Protein AF-S8F0R6-F1 (afdb_monomer_lite)

Sequence (51 aa):
MCPLYKKKDRREIANYRPITLLNSDYKIYTKVLAMRLAEVRQPRRMVYLSP

Foldseek 3Di:
DDWDADDDDPPDPVRTDDDDPDDPVVVVVVVVVVVVVVPVVDPPPPPPPDD

Organism: Fomitopsis schrenkii (NCBI:txid2126942)

Structure (mmCIF, N/CA/C/O backbone):
data_AF-S8F0R6-F1
#
_entry.id   AF-S8F0R6-F1
#
loop_
_atom_site.gro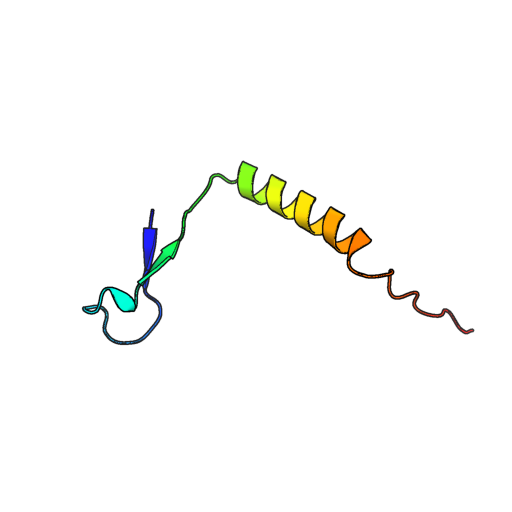up_PDB
_atom_site.id
_atom_site.type_symbol
_atom_site.label_atom_id
_atom_site.label_alt_id
_atom_site.label_comp_id
_atom_site.label_asym_id
_atom_site.label_entity_id
_atom_site.label_seq_id
_atom_site.pdbx_PDB_ins_code
_atom_site.Cartn_x
_atom_site.Cartn_y
_atom_site.Cartn_z
_atom_site.occupancy
_atom_site.B_iso_or_equiv
_atom_site.auth_seq_id
_atom_site.auth_comp_id
_atom_site.auth_asym_id
_atom_site.auth_atom_id
_atom_site.pdbx_PDB_model_num
ATOM 1 N N . MET A 1 1 ? -0.512 5.555 -12.786 1.00 60.81 1 MET A N 1
ATOM 2 C CA . MET A 1 1 ? 0.258 4.312 -12.560 1.00 60.81 1 MET A CA 1
ATOM 3 C C . MET A 1 1 ? 1.720 4.654 -12.763 1.00 60.81 1 MET A C 1
ATOM 5 O O . MET A 1 1 ? 2.054 5.117 -13.844 1.00 60.81 1 MET A O 1
ATOM 9 N N . CYS A 1 2 ? 2.554 4.522 -11.729 1.00 72.62 2 CYS A N 1
ATOM 10 C CA . CYS A 1 2 ? 3.956 4.949 -11.783 1.00 72.62 2 CYS A CA 1
ATOM 11 C C . CYS A 1 2 ? 4.849 3.718 -11.558 1.00 72.62 2 CYS A C 1
ATOM 13 O O . CYS A 1 2 ? 4.912 3.226 -10.429 1.00 72.62 2 CYS A O 1
ATOM 15 N N . PRO A 1 3 ? 5.480 3.161 -12.608 1.00 77.12 3 PRO A N 1
ATOM 16 C CA . PRO A 1 3 ? 6.338 1.991 -12.467 1.00 77.12 3 PRO A CA 1
ATOM 17 C C . PRO A 1 3 ? 7.616 2.361 -11.702 1.00 77.12 3 PRO A C 1
ATOM 19 O O . PRO A 1 3 ? 8.381 3.223 -12.129 1.00 77.12 3 PRO A O 1
ATOM 22 N N . LEU A 1 4 ? 7.854 1.707 -10.562 1.00 82.69 4 LEU A N 1
ATOM 23 C CA . LEU A 1 4 ? 9.056 1.911 -9.757 1.00 82.69 4 LEU A CA 1
ATOM 24 C C . LEU A 1 4 ? 10.114 0.884 -10.154 1.00 82.69 4 LEU A C 1
ATOM 26 O O . LEU A 1 4 ? 9.910 -0.325 -10.008 1.00 82.69 4 LEU A O 1
ATOM 30 N N . TYR A 1 5 ? 11.256 1.366 -10.632 1.00 83.38 5 TYR A N 1
ATOM 31 C CA . TYR A 1 5 ? 12.407 0.512 -10.896 1.00 83.38 5 TYR A CA 1
ATOM 32 C C . TYR A 1 5 ? 12.944 -0.070 -9.583 1.00 83.38 5 TYR A C 1
ATOM 34 O O . TYR A 1 5 ? 13.140 0.658 -8.608 1.00 83.38 5 TYR A O 1
ATOM 42 N N . LYS A 1 6 ? 13.186 -1.385 -9.555 1.00 79.25 6 LYS A N 1
ATOM 43 C CA . LYS A 1 6 ? 13.716 -2.066 -8.370 1.00 79.25 6 LYS A CA 1
ATOM 44 C C . LYS A 1 6 ? 15.244 -2.219 -8.417 1.00 79.25 6 LYS A C 1
ATOM 46 O O . LYS A 1 6 ? 15.955 -1.423 -7.817 1.00 79.25 6 LYS A O 1
ATOM 51 N N . LYS A 1 7 ? 15.752 -3.281 -9.050 1.00 78.19 7 LYS A N 1
ATOM 52 C CA . LYS A 1 7 ? 17.182 -3.646 -9.164 1.00 78.19 7 LYS A CA 1
ATOM 53 C C . LYS A 1 7 ? 17.408 -4.335 -10.528 1.00 78.19 7 LYS A C 1
ATOM 55 O O . LYS A 1 7 ? 16.425 -4.810 -11.087 1.00 78.19 7 LYS A O 1
ATOM 60 N N . LYS A 1 8 ? 18.669 -4.465 -10.984 1.00 80.94 8 LYS A N 1
ATOM 61 C CA . LYS A 1 8 ? 19.147 -5.056 -12.272 1.00 80.94 8 LYS A CA 1
ATOM 62 C C . LYS A 1 8 ? 19.144 -4.106 -13.483 1.00 80.94 8 LYS A C 1
ATOM 64 O O . LYS A 1 8 ? 19.366 -2.915 -13.315 1.00 80.94 8 LYS A O 1
ATOM 69 N N . ASP A 1 9 ? 18.987 -4.595 -14.707 1.00 81.12 9 ASP A N 1
ATOM 70 C CA . ASP A 1 9 ? 19.010 -3.739 -15.889 1.00 81.12 9 ASP A CA 1
ATOM 71 C C . ASP A 1 9 ? 17.721 -2.902 -15.964 1.00 81.12 9 ASP A C 1
ATOM 73 O O . ASP A 1 9 ? 16.612 -3.410 -15.775 1.00 81.12 9 ASP A O 1
ATOM 77 N N . ARG A 1 10 ? 17.872 -1.598 -16.214 1.00 81.62 10 ARG A N 1
ATOM 78 C CA . ARG A 1 10 ? 16.766 -0.643 -16.394 1.00 81.62 10 ARG A CA 1
ATOM 79 C C . ARG A 1 10 ? 16.073 -0.815 -17.747 1.00 81.62 10 ARG A C 1
ATOM 81 O O . ARG A 1 10 ? 14.992 -0.274 -17.939 1.00 81.62 10 ARG A O 1
ATOM 88 N N . ARG A 1 11 ? 16.684 -1.543 -18.686 1.00 84.00 11 ARG A N 1
ATOM 89 C CA . ARG A 1 11 ? 16.114 -1.817 -20.015 1.00 84.00 11 ARG A CA 1
ATOM 90 C C . ARG A 1 11 ? 15.105 -2.965 -20.011 1.00 84.00 11 ARG A C 1
ATOM 92 O O . ARG A 1 11 ? 14.306 -3.080 -20.933 1.00 84.00 11 ARG A O 1
ATOM 99 N N . GLU A 1 12 ? 15.099 -3.788 -18.967 1.00 80.19 12 GLU A N 1
ATOM 100 C CA . GLU A 1 12 ? 14.143 -4.882 -18.816 1.00 80.19 12 GLU A CA 1
ATOM 101 C C . GLU A 1 12 ? 12.880 -4.416 -18.079 1.00 80.19 12 GLU A C 1
ATOM 103 O O . GLU A 1 12 ? 12.907 -4.097 -16.886 1.00 80.19 12 GLU A O 1
ATOM 108 N N . ILE A 1 13 ? 11.736 -4.450 -18.768 1.00 80.25 13 ILE A N 1
ATOM 109 C CA . ILE A 1 13 ? 10.444 -4.031 -18.202 1.00 80.25 13 ILE A CA 1
ATOM 110 C C . ILE A 1 13 ? 10.018 -4.876 -16.988 1.00 80.25 13 ILE A C 1
ATOM 112 O O . ILE A 1 13 ? 9.368 -4.369 -16.075 1.00 80.25 13 ILE A O 1
ATOM 116 N N . ALA A 1 14 ? 10.459 -6.137 -16.920 1.00 83.56 14 ALA A N 1
ATOM 117 C CA . ALA A 1 14 ? 10.196 -7.053 -15.807 1.00 83.56 14 ALA A CA 1
ATOM 118 C C . ALA A 1 14 ? 10.790 -6.580 -14.462 1.00 83.56 14 ALA A C 1
ATOM 120 O O . ALA A 1 14 ? 10.341 -7.012 -13.397 1.00 83.56 14 ALA A O 1
ATOM 121 N N . ASN A 1 15 ? 11.773 -5.671 -14.489 1.00 87.31 15 ASN A N 1
ATOM 122 C CA . ASN A 1 15 ? 12.405 -5.123 -13.285 1.00 87.31 15 ASN A CA 1
ATOM 123 C C . ASN A 1 15 ? 11.635 -3.934 -12.679 1.00 87.31 15 ASN A C 1
ATOM 125 O O . ASN A 1 15 ? 12.000 -3.444 -11.601 1.00 87.31 15 ASN A O 1
ATOM 129 N N . TYR A 1 16 ? 10.553 -3.490 -13.326 1.00 87.44 16 TYR A N 1
ATOM 130 C CA . TYR A 1 16 ? 9.676 -2.439 -12.826 1.00 87.44 16 TYR A CA 1
ATOM 131 C C . TYR A 1 16 ? 8.503 -3.032 -12.050 1.00 87.44 16 TYR A C 1
ATOM 133 O O . TYR A 1 16 ? 7.782 -3.913 -12.513 1.00 87.44 16 TYR A O 1
ATOM 141 N N . ARG A 1 17 ? 8.293 -2.526 -10.835 1.00 82.94 17 ARG A N 1
ATOM 142 C CA . ARG A 1 17 ? 7.129 -2.859 -10.018 1.00 82.94 17 ARG A CA 1
ATOM 143 C C . ARG A 1 17 ? 6.018 -1.852 -10.321 1.00 82.94 17 ARG A C 1
ATOM 145 O O . ARG A 1 17 ? 6.240 -0.654 -10.126 1.00 82.94 17 ARG A O 1
ATOM 152 N N . PRO A 1 18 ? 4.826 -2.290 -10.752 1.00 81.38 18 PRO A N 1
ATOM 153 C CA . PRO A 1 18 ? 3.693 -1.387 -10.867 1.00 81.38 18 PRO A CA 1
ATOM 154 C C . PRO A 1 18 ? 3.249 -0.958 -9.466 1.00 81.38 18 PRO A C 1
ATOM 156 O O . PRO A 1 18 ? 2.899 -1.795 -8.636 1.00 81.38 18 PRO A O 1
ATOM 159 N N . ILE A 1 19 ? 3.279 0.348 -9.195 1.00 84.50 19 ILE A N 1
ATOM 160 C CA . ILE A 1 19 ? 2.714 0.926 -7.976 1.00 84.50 19 ILE A CA 1
ATOM 161 C C . ILE A 1 19 ? 1.583 1.866 -8.379 1.00 84.50 19 ILE A C 1
ATOM 163 O O . ILE A 1 19 ? 1.726 2.734 -9.251 1.00 84.50 19 ILE A O 1
ATOM 167 N N . THR A 1 20 ? 0.444 1.693 -7.720 1.00 80.62 20 THR A N 1
ATOM 168 C CA . THR A 1 20 ? -0.673 2.625 -7.817 1.00 80.62 20 THR A CA 1
ATOM 169 C C . THR A 1 20 ? -0.528 3.640 -6.692 1.00 80.62 20 THR A C 1
ATOM 171 O O . THR A 1 20 ? -0.633 3.300 -5.515 1.00 80.62 20 THR A O 1
ATOM 174 N N . LEU A 1 21 ? -0.254 4.896 -7.044 1.00 75.31 21 LEU A N 1
ATOM 175 C CA . LEU A 1 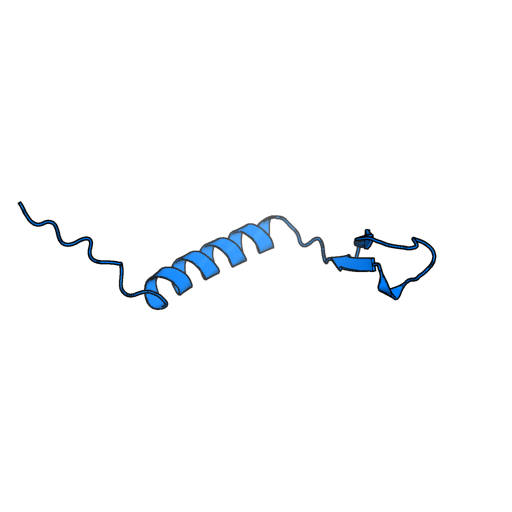21 ? -0.289 5.998 -6.091 1.00 75.31 21 LEU A CA 1
ATOM 176 C C . LEU A 1 21 ? -1.749 6.441 -5.946 1.00 75.31 21 LEU A C 1
ATOM 178 O O . LEU A 1 21 ? -2.229 7.246 -6.736 1.00 75.31 21 LEU A O 1
ATOM 182 N N . LEU A 1 22 ? -2.468 5.851 -4.990 1.00 79.25 22 LEU A N 1
ATOM 183 C CA . LEU A 1 22 ? -3.807 6.317 -4.626 1.00 79.25 22 LEU A CA 1
ATOM 184 C C . LEU A 1 22 ? -3.720 7.569 -3.743 1.00 79.25 22 LEU A C 1
ATOM 186 O O . LEU A 1 22 ? -2.710 7.794 -3.061 1.00 79.25 22 LEU A O 1
ATOM 190 N N . ASN A 1 23 ? -4.803 8.348 -3.745 1.00 86.69 23 ASN A N 1
ATOM 191 C CA . ASN A 1 23 ? -4.985 9.527 -2.901 1.00 86.69 23 ASN A CA 1
ATOM 192 C C . ASN A 1 23 ? -4.771 9.200 -1.413 1.00 86.69 23 ASN A C 1
ATOM 194 O O . ASN A 1 23 ? -4.955 8.060 -0.969 1.00 86.69 23 ASN A O 1
ATOM 198 N N . SER A 1 24 ? -4.388 10.215 -0.634 1.00 87.44 24 SER A N 1
ATOM 199 C CA . SER A 1 24 ? -4.111 10.085 0.803 1.00 87.44 24 SER A CA 1
ATOM 200 C C . SER A 1 24 ? -5.289 9.501 1.586 1.00 87.44 24 SER A C 1
ATOM 202 O O . SER A 1 24 ? -5.069 8.692 2.486 1.00 87.44 24 SER A O 1
ATOM 204 N N . ASP A 1 25 ? -6.522 9.814 1.189 1.00 87.19 25 ASP A N 1
ATOM 205 C CA . ASP A 1 25 ? -7.747 9.340 1.847 1.00 87.19 25 ASP A CA 1
ATOM 206 C C . ASP A 1 25 ? -7.834 7.812 1.860 1.00 87.19 25 ASP A C 1
ATOM 208 O O . ASP A 1 25 ? -8.115 7.193 2.887 1.00 87.19 25 ASP A O 1
ATOM 212 N N . TYR A 1 26 ? -7.475 7.177 0.740 1.00 89.75 26 TYR A N 1
ATOM 213 C CA . TYR A 1 26 ? -7.463 5.721 0.632 1.00 89.75 26 TYR A CA 1
ATOM 214 C C . TYR A 1 26 ? -6.409 5.089 1.553 1.00 89.75 26 TYR A C 1
ATOM 216 O O . TYR A 1 26 ? -6.623 4.023 2.136 1.00 89.75 26 TYR A O 1
ATOM 224 N N . LYS A 1 27 ? -5.264 5.755 1.733 1.00 87.62 27 LYS A N 1
ATOM 225 C CA . LYS A 1 27 ? -4.193 5.285 2.626 1.00 87.62 27 LYS A CA 1
ATOM 226 C C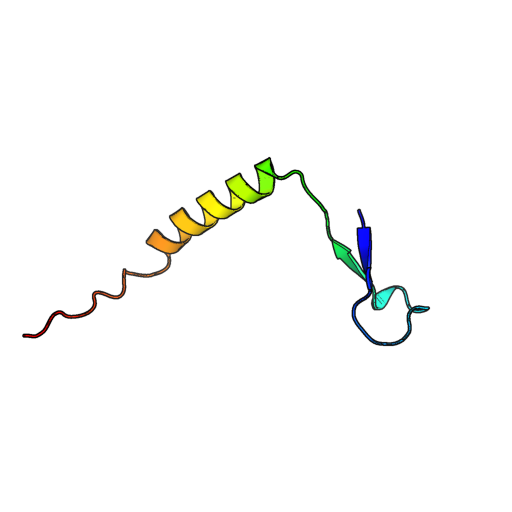 . LYS A 1 27 ? -4.613 5.373 4.093 1.00 87.62 27 LYS A C 1
ATOM 228 O O . LYS A 1 27 ? -4.325 4.460 4.862 1.00 87.62 27 LYS A O 1
ATOM 233 N N . ILE A 1 28 ? -5.314 6.443 4.472 1.00 93.25 28 ILE A N 1
ATOM 234 C CA . ILE A 1 28 ? -5.858 6.607 5.827 1.00 93.25 28 ILE A CA 1
ATOM 235 C C . ILE A 1 28 ? -6.914 5.530 6.087 1.00 93.25 28 ILE A C 1
ATOM 237 O O . ILE A 1 28 ? -6.819 4.810 7.081 1.00 93.25 28 ILE A O 1
ATOM 241 N N . TYR A 1 29 ? -7.861 5.361 5.161 1.00 94.44 29 TYR A N 1
ATOM 242 C CA . TYR A 1 29 ? -8.929 4.369 5.275 1.00 94.44 29 TYR A CA 1
ATOM 243 C C . TYR A 1 29 ? -8.389 2.943 5.449 1.00 94.44 29 TYR A C 1
ATOM 245 O O . TYR A 1 29 ? -8.735 2.244 6.403 1.00 94.44 29 TYR A O 1
ATOM 253 N N . THR A 1 30 ? -7.481 2.521 4.566 1.00 93.12 30 THR A N 1
ATOM 254 C CA . THR A 1 30 ? -6.895 1.173 4.617 1.00 93.12 30 THR A CA 1
ATOM 255 C C . THR A 1 30 ? -6.049 0.939 5.869 1.00 93.12 30 THR A C 1
ATOM 257 O O . THR A 1 30 ? -6.072 -0.165 6.412 1.00 93.12 30 THR A O 1
ATOM 260 N N . LYS A 1 31 ? -5.361 1.965 6.390 1.00 92.62 31 LYS A N 1
ATOM 261 C CA . LYS A 1 31 ? -4.630 1.883 7.664 1.00 92.62 31 LYS A CA 1
ATOM 262 C C . LYS A 1 31 ? -5.571 1.668 8.849 1.00 92.62 31 LYS A C 1
ATOM 264 O O . LYS A 1 31 ? -5.313 0.784 9.662 1.00 92.62 31 LYS A O 1
ATOM 269 N N . VAL A 1 32 ? -6.663 2.431 8.933 1.00 95.38 32 VAL A N 1
ATOM 270 C CA . VAL A 1 32 ? -7.676 2.263 9.991 1.00 95.38 32 VAL A CA 1
ATOM 271 C C . VAL A 1 32 ? -8.285 0.863 9.932 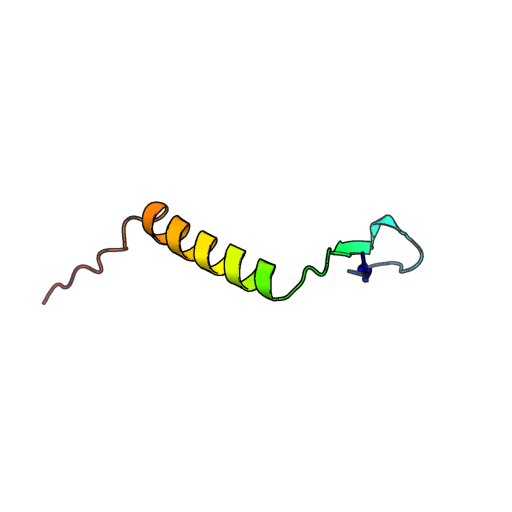1.00 95.38 32 VAL A C 1
ATOM 273 O O . VAL A 1 32 ? -8.399 0.196 10.960 1.00 95.38 32 VAL A O 1
ATOM 276 N N . LEU A 1 33 ? -8.619 0.383 8.732 1.00 93.88 33 LEU A N 1
ATOM 277 C CA . LEU A 1 33 ? -9.149 -0.965 8.541 1.00 93.88 33 LEU A CA 1
ATOM 278 C C . LEU A 1 33 ? -8.149 -2.042 8.989 1.00 93.88 33 LEU A C 1
ATOM 280 O O . LEU A 1 33 ? -8.524 -2.971 9.701 1.00 93.88 33 LEU A O 1
ATOM 284 N N . ALA A 1 34 ? -6.873 -1.902 8.622 1.00 93.69 34 ALA A N 1
ATOM 285 C CA . ALA A 1 34 ? -5.823 -2.830 9.032 1.00 93.69 34 ALA A CA 1
ATOM 286 C C . ALA A 1 34 ? -5.631 -2.859 10.556 1.00 93.69 34 ALA A C 1
ATOM 288 O O . ALA A 1 34 ? -5.441 -3.935 11.117 1.00 93.69 34 ALA A O 1
ATOM 289 N N . MET A 1 35 ? -5.720 -1.706 11.230 1.00 93.31 35 MET A N 1
ATOM 290 C CA . MET A 1 35 ? -5.646 -1.625 12.694 1.00 93.31 35 MET A CA 1
ATOM 291 C C . MET A 1 35 ? -6.806 -2.372 13.359 1.00 93.31 35 MET A C 1
ATOM 293 O O . MET A 1 35 ? -6.568 -3.210 14.221 1.00 93.31 35 MET A O 1
ATOM 297 N N . ARG A 1 36 ? -8.041 -2.149 12.896 1.00 91.81 36 ARG A N 1
ATOM 298 C CA . ARG A 1 36 ? -9.227 -2.861 13.404 1.00 91.81 36 ARG A CA 1
ATOM 299 C C . ARG A 1 36 ? -9.140 -4.372 13.179 1.00 91.81 36 ARG A C 1
ATOM 301 O O . ARG A 1 36 ? -9.474 -5.157 14.055 1.00 91.81 36 ARG A O 1
ATOM 308 N N . LEU A 1 37 ? -8.655 -4.801 12.013 1.00 90.56 37 LEU A N 1
ATOM 309 C CA . LEU A 1 37 ? -8.446 -6.225 11.729 1.00 90.56 37 LEU A CA 1
ATOM 310 C C . LEU A 1 37 ? -7.317 -6.831 12.573 1.00 90.56 37 LEU A C 1
ATOM 312 O O . LEU A 1 37 ? -7.379 -8.010 12.916 1.00 90.56 37 LEU A O 1
ATOM 316 N N . ALA A 1 38 ? -6.291 -6.051 12.919 1.00 89.12 38 ALA A N 1
ATOM 317 C CA . ALA A 1 38 ? -5.204 -6.510 13.776 1.00 89.12 38 ALA A CA 1
ATOM 318 C C . ALA A 1 38 ? -5.678 -6.817 15.206 1.00 89.12 38 ALA A C 1
ATOM 320 O O . ALA A 1 38 ? -5.189 -7.780 15.794 1.00 89.12 38 ALA A O 1
ATOM 321 N N . GLU A 1 39 ? -6.658 -6.066 15.721 1.00 84.81 39 GLU A N 1
ATOM 322 C CA . GLU A 1 39 ? -7.293 -6.327 17.024 1.00 84.81 39 GLU A CA 1
ATOM 323 C C . GLU A 1 39 ? -7.985 -7.695 17.073 1.00 84.81 39 GLU A C 1
ATOM 325 O O . GLU A 1 39 ? -7.972 -8.356 18.107 1.00 84.81 39 GLU A O 1
ATOM 330 N N . VAL A 1 40 ? -8.546 -8.143 15.947 1.00 85.12 40 VAL A N 1
ATOM 331 C CA . VAL A 1 40 ? -9.192 -9.461 15.833 1.00 85.12 40 VAL A CA 1
ATOM 332 C C . VAL A 1 40 ? -8.172 -10.564 15.528 1.00 85.12 40 VAL A C 1
ATOM 334 O O . VAL A 1 40 ? -8.326 -11.701 15.968 1.00 85.12 40 VAL A O 1
ATOM 337 N N . ARG A 1 41 ? -7.115 -10.253 14.765 1.00 74.81 41 ARG A N 1
ATOM 338 C CA . ARG A 1 41 ? -6.138 -11.240 14.275 1.00 74.81 41 ARG A CA 1
ATOM 339 C C . ARG A 1 41 ? -5.178 -11.745 15.351 1.00 74.81 41 ARG A C 1
ATOM 341 O O . ARG A 1 41 ? -4.698 -12.870 15.228 1.00 74.81 41 ARG A O 1
ATOM 348 N N . GLN A 1 42 ? -4.846 -10.941 16.359 1.00 60.56 42 GLN A N 1
ATOM 349 C CA . GLN A 1 42 ? -4.043 -11.411 17.487 1.00 60.56 42 GLN A CA 1
ATOM 350 C C . GLN A 1 42 ? -4.885 -11.338 18.757 1.00 60.56 42 GLN A C 1
ATOM 352 O O . GLN A 1 42 ? -5.320 -10.238 19.097 1.00 60.56 42 GLN A O 1
ATOM 357 N N . PRO A 1 43 ? -5.075 -12.444 19.509 1.00 57.97 43 PRO A N 1
ATOM 358 C CA . PRO A 1 43 ? -5.459 -12.301 20.900 1.00 57.97 43 PRO A CA 1
ATOM 359 C C . PRO A 1 43 ? -4.368 -11.435 21.516 1.00 57.97 43 PRO A C 1
ATOM 361 O O . PRO A 1 43 ? -3.193 -11.811 21.488 1.00 57.97 43 PRO A O 1
ATOM 364 N N . ARG A 1 44 ? -4.754 -10.221 21.929 1.00 59.47 44 ARG A N 1
ATOM 365 C CA . ARG A 1 44 ? -3.923 -9.241 22.632 1.00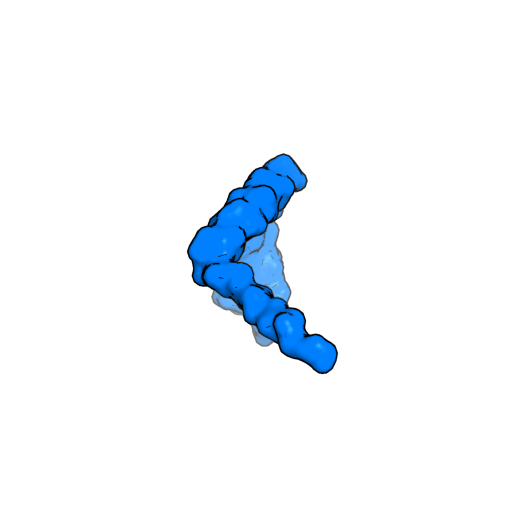 59.47 44 ARG A CA 1
ATOM 366 C C . ARG A 1 44 ? -2.950 -10.044 23.481 1.00 59.47 44 ARG A C 1
ATOM 368 O O . ARG A 1 44 ? -3.426 -10.768 24.352 1.00 59.47 44 ARG A O 1
ATOM 375 N N . ARG A 1 45 ? -1.641 -10.031 23.163 1.00 55.62 45 ARG A N 1
ATOM 376 C CA . ARG A 1 45 ? -0.621 -10.671 24.007 1.00 55.62 45 ARG A CA 1
ATOM 377 C C . ARG A 1 45 ? -0.851 -10.078 25.385 1.00 55.62 45 ARG A C 1
ATOM 379 O O . ARG A 1 45 ? -0.503 -8.927 25.634 1.00 55.62 45 ARG A O 1
ATOM 386 N N . MET A 1 46 ? -1.570 -10.832 26.202 1.00 51.19 46 MET A N 1
ATOM 387 C CA . MET A 1 46 ? -1.892 -10.514 27.568 1.00 51.19 46 MET A CA 1
ATOM 388 C C . MET A 1 46 ? -0.548 -10.691 28.233 1.00 51.19 46 MET A C 1
ATOM 390 O O . MET A 1 46 ? -0.101 -11.807 28.482 1.00 51.19 46 MET A O 1
ATOM 394 N N . VAL A 1 47 ? 0.189 -9.583 28.293 1.00 60.97 47 VAL A N 1
ATOM 395 C CA . VAL A 1 47 ? 1.429 -9.495 29.042 1.00 60.97 47 VAL A CA 1
ATOM 396 C C . VAL A 1 47 ? 0.988 -9.864 30.446 1.00 60.97 47 VAL A C 1
ATOM 398 O O . VAL A 1 47 ? 0.235 -9.111 31.063 1.00 60.97 47 VAL A O 1
ATOM 401 N N . TYR A 1 48 ? 1.302 -11.090 30.864 1.00 55.69 48 TYR A N 1
ATOM 402 C CA . TYR A 1 48 ? 1.049 -11.542 32.217 1.00 55.69 48 TYR A CA 1
ATOM 403 C C . TYR A 1 48 ? 1.818 -10.579 33.111 1.00 55.69 48 TYR A C 1
ATOM 405 O O . TYR A 1 48 ? 3.043 -10.629 33.191 1.00 55.69 48 TYR A O 1
ATOM 413 N N . LEU A 1 49 ? 1.081 -9.638 33.693 1.00 65.38 49 LEU A N 1
ATOM 414 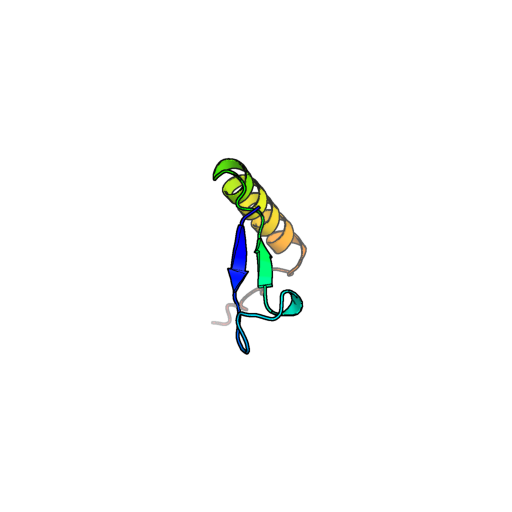C CA . LEU A 1 49 ? 1.513 -8.931 34.873 1.00 65.38 49 LEU A CA 1
ATOM 415 C C . LEU A 1 49 ? 1.596 -10.008 35.956 1.00 65.38 49 LEU A C 1
ATOM 417 O O . LEU A 1 49 ? 0.576 -10.436 36.492 1.00 65.38 49 LEU A O 1
ATOM 421 N N . SER A 1 50 ? 2.803 -10.501 36.186 1.00 42.97 50 SER A N 1
ATOM 422 C CA . SER A 1 50 ? 3.159 -11.239 37.390 1.00 42.97 50 SER A CA 1
ATOM 423 C C . SER A 1 50 ? 4.113 -10.349 38.197 1.00 42.97 50 SER A C 1
ATOM 425 O O . SER A 1 50 ? 4.834 -9.562 37.578 1.00 42.97 50 SER A O 1
ATOM 427 N N . PRO A 1 51 ? 4.022 -10.413 39.536 1.00 62.81 51 PRO A N 1
ATOM 428 C CA . PRO A 1 51 ? 4.222 -9.292 40.461 1.00 62.81 51 PRO A CA 1
ATOM 429 C C . PRO A 1 51 ? 5.645 -8.740 40.537 1.00 62.81 51 PRO A C 1
ATOM 431 O O . PRO A 1 51 ? 6.603 -9.522 40.343 1.00 62.81 51 PRO A O 1
#

Radius of gyration: 19.41 Å; chains: 1; bounding box: 28×22×60 Å

pLDDT: mean 79.25, std 12.82, range [42.97, 95.38]

Secondary structure (DSSP, 8-state):
-EEEE-SS-TT-GGGEEEE----HHHHHHHHHHHHHHHHHHS---------